Protein AF-A0A498KHC3-F1 (afdb_monomer_lite)

Foldseek 3Di:
DDPVVLVVLLVVLVVVVVVVQ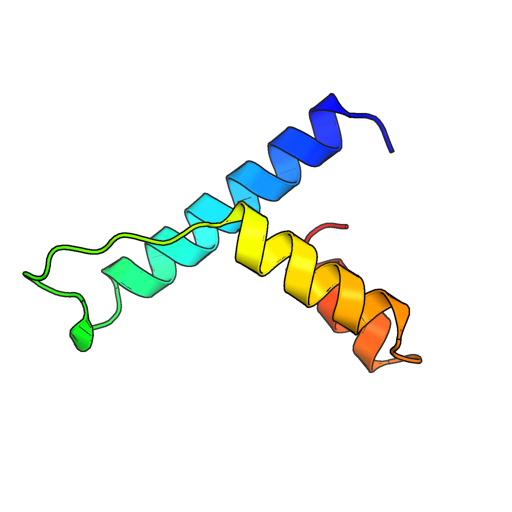CPDPVCVPHDDDDDSVVVLVVLVVVLVVDDPPVNVVSCVSSVD

pLDDT: mean 92.65, std 6.75, range [64.94, 97.81]

Radius of gyration: 13.35 Å; chains: 1; bounding box: 31×29×31 Å

Secondary structure (DSSP, 8-state):
--HHHHHHHHHHHHHHHHHHHHHSGGGTTS-----HHHHHHHHHHHHHHPPTTHHHHHHHHHT-

Sequence (64 aa):
MELKKSISNQSGFGLRMTKQLFLNQGAKERNMVYSPLSIHVMLSLIAAGTKDPAKKVLLSFLNA

InterPro domains:
  IPR023796 Serpin domain [PF00079] (9-63)
  IPR036186 Serpin superfamily [SSF56574] (7-63)
  IPR042178 Serpin superfamily, domain 1 [G3DSA:3.30.497.10] (1-64)

Organism: Malus domestica (NCBI:txid3750)

Structure (mmCIF, N/CA/C/O backbone):
data_AF-A0A498KHC3-F1
#
_entry.id   AF-A0A498KHC3-F1
#
loop_
_atom_site.group_PDB
_atom_site.id
_atom_site.type_symbol
_atom_site.label_atom_id
_atom_site.label_alt_id
_atom_site.label_comp_id
_atom_site.label_asym_id
_atom_site.label_entity_id
_atom_site.label_seq_id
_atom_site.pdbx_PDB_ins_code
_atom_site.Cartn_x
_atom_site.Cartn_y
_atom_site.Cartn_z
_atom_site.occupancy
_atom_site.B_iso_or_equiv
_atom_site.auth_seq_id
_atom_site.auth_comp_id
_atom_site.auth_asym_id
_atom_site.auth_atom_id
_atom_site.pdbx_PDB_model_num
ATOM 1 N N . MET A 1 1 ? -8.722 13.881 11.128 1.00 64.94 1 MET A N 1
ATOM 2 C CA . MET A 1 1 ? -7.319 13.635 10.725 1.00 64.94 1 MET A CA 1
ATOM 3 C C . MET A 1 1 ? -6.864 14.818 9.893 1.00 64.94 1 MET A C 1
ATOM 5 O O . MET A 1 1 ? -7.631 15.259 9.049 1.00 64.94 1 MET A O 1
ATOM 9 N N . GLU A 1 2 ? -5.669 15.353 10.125 1.00 92.06 2 GLU A N 1
ATOM 10 C CA . GLU A 1 2 ? -5.137 16.406 9.255 1.00 92.06 2 GLU A CA 1
ATOM 11 C C . GLU A 1 2 ? -4.796 15.833 7.873 1.00 92.06 2 GLU A C 1
ATOM 13 O O . GLU A 1 2 ? -4.158 14.782 7.777 1.00 92.06 2 GLU A O 1
ATOM 18 N N . LEU A 1 3 ? -5.192 16.522 6.798 1.00 93.69 3 LEU A N 1
ATOM 19 C CA . LEU A 1 3 ? -4.984 16.058 5.419 1.00 93.69 3 LEU A CA 1
ATOM 20 C C . LEU A 1 3 ? -3.505 15.759 5.123 1.00 93.69 3 LEU A C 1
ATOM 22 O O . LEU A 1 3 ? -3.187 14.722 4.548 1.00 93.69 3 LEU A O 1
ATOM 26 N N . LYS A 1 4 ? -2.592 16.620 5.592 1.00 95.88 4 LYS A N 1
ATOM 27 C CA . LYS A 1 4 ? -1.140 16.424 5.446 1.00 95.88 4 LYS A CA 1
ATOM 28 C C . LYS A 1 4 ? -0.664 15.115 6.082 1.00 95.88 4 LYS A C 1
ATOM 30 O O . LYS A 1 4 ? 0.139 14.399 5.488 1.00 95.88 4 LYS A O 1
ATOM 35 N N . LYS A 1 5 ? -1.195 14.772 7.260 1.00 94.62 5 LYS A N 1
ATOM 36 C CA . LYS A 1 5 ? -0.896 13.504 7.936 1.00 94.62 5 LYS A CA 1
ATOM 37 C C . LYS A 1 5 ? -1.428 12.313 7.136 1.00 94.62 5 LYS A C 1
ATOM 39 O O . LYS A 1 5 ? -0.724 11.321 7.006 1.00 94.62 5 LYS A O 1
ATOM 44 N N . SER A 1 6 ? -2.625 12.428 6.554 1.00 94.06 6 SER A N 1
ATOM 45 C CA . SER A 1 6 ? -3.200 11.380 5.696 1.00 94.06 6 SER A CA 1
ATOM 46 C C . SER A 1 6 ? -2.340 11.109 4.462 1.00 94.06 6 SER A C 1
ATOM 48 O O . SER A 1 6 ? -1.968 9.965 4.207 1.00 94.06 6 SER A O 1
ATOM 50 N N . ILE A 1 7 ? -1.918 12.167 3.766 1.00 95.75 7 ILE A N 1
ATOM 51 C CA . ILE A 1 7 ? -1.036 12.066 2.595 1.00 95.75 7 ILE A CA 1
ATOM 52 C C . ILE A 1 7 ? 0.305 11.421 2.977 1.00 95.75 7 ILE A C 1
ATOM 54 O O . ILE A 1 7 ? 0.790 10.536 2.269 1.00 95.75 7 ILE A O 1
ATOM 58 N N . SER A 1 8 ? 0.885 11.820 4.114 1.00 96.38 8 SER A N 1
ATOM 59 C CA . SER A 1 8 ? 2.125 11.227 4.634 1.00 96.38 8 SER A CA 1
ATOM 60 C C . SER A 1 8 ? 1.962 9.727 4.908 1.00 96.38 8 SER A C 1
ATOM 62 O O . SER A 1 8 ? 2.769 8.915 4.453 1.00 96.38 8 SER A O 1
ATOM 64 N N . ASN A 1 9 ? 0.867 9.335 5.564 1.00 95.31 9 ASN A N 1
ATOM 65 C CA . ASN A 1 9 ? 0.576 7.937 5.878 1.00 95.31 9 ASN A CA 1
ATOM 66 C C . ASN A 1 9 ? 0.362 7.090 4.611 1.00 95.31 9 ASN A C 1
ATOM 68 O O . ASN A 1 9 ? 0.928 6.001 4.508 1.00 95.31 9 ASN A O 1
ATOM 72 N N . GLN A 1 10 ? -0.382 7.599 3.626 1.00 96.62 10 GLN A N 1
ATOM 73 C CA . GLN A 1 10 ? -0.609 6.931 2.337 1.00 96.62 10 GLN A CA 1
ATOM 74 C C . GLN A 1 10 ? 0.688 6.779 1.527 1.00 96.62 10 GLN A C 1
ATOM 76 O O . GLN A 1 10 ? 0.943 5.720 0.950 1.00 96.62 10 GLN A O 1
ATOM 81 N N . SER A 1 11 ? 1.546 7.802 1.539 1.00 96.81 11 SER A N 1
ATOM 82 C CA . SER A 1 11 ? 2.865 7.760 0.893 1.00 96.81 11 SER A CA 1
ATOM 83 C C . SER A 1 11 ? 3.781 6.734 1.568 1.00 96.81 11 SER A C 1
ATOM 85 O O . SER A 1 11 ? 4.402 5.910 0.895 1.00 96.81 11 SER A O 1
ATOM 87 N N . GLY A 1 12 ? 3.811 6.716 2.905 1.00 97.19 12 GLY A N 1
ATOM 88 C CA . GLY A 1 12 ? 4.568 5.736 3.686 1.00 97.19 12 GLY A CA 1
ATOM 89 C C . GLY A 1 12 ? 4.083 4.297 3.475 1.00 97.19 12 GLY A C 1
ATOM 90 O O . GLY A 1 12 ? 4.898 3.381 3.338 1.00 97.19 12 GLY A O 1
ATOM 91 N N . PHE A 1 13 ? 2.766 4.093 3.384 1.00 96.69 13 PHE A N 1
ATOM 92 C CA . PHE A 1 13 ? 2.167 2.816 2.996 1.00 96.69 13 PHE A CA 1
ATOM 93 C C . PHE A 1 13 ? 2.649 2.368 1.608 1.00 96.69 13 PHE A C 1
ATOM 95 O O . PHE A 1 13 ? 3.110 1.235 1.462 1.00 96.69 13 PHE A O 1
ATOM 102 N N . GLY A 1 14 ? 2.623 3.263 0.616 1.00 96.50 14 GLY A N 1
ATOM 103 C CA . GLY A 1 14 ? 3.114 2.965 -0.729 1.00 96.50 14 GLY A CA 1
ATOM 104 C C . GLY A 1 14 ? 4.590 2.579 -0.753 1.00 96.50 14 GLY A C 1
ATOM 105 O O . GLY A 1 14 ? 4.944 1.554 -1.323 1.00 96.50 14 GLY A O 1
ATOM 106 N N . LEU A 1 15 ? 5.458 3.313 -0.056 1.00 96.00 15 LEU A N 1
ATOM 107 C CA . LEU A 1 15 ? 6.880 2.958 0.027 1.00 96.00 15 LEU A CA 1
ATOM 108 C C . LEU A 1 15 ? 7.108 1.589 0.692 1.00 96.00 15 LEU A C 1
ATOM 110 O O . LEU A 1 15 ? 7.939 0.809 0.218 1.00 96.00 15 LEU A O 1
ATOM 114 N N . ARG A 1 16 ? 6.350 1.254 1.748 1.00 95.81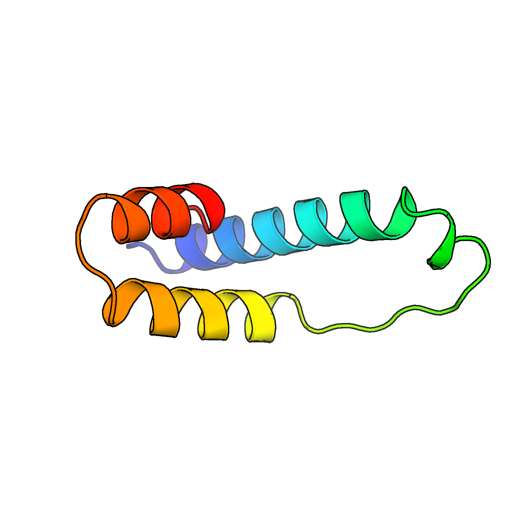 16 ARG A N 1
ATOM 115 C CA . ARG A 1 16 ? 6.396 -0.079 2.380 1.00 95.81 16 ARG A CA 1
ATOM 116 C C . ARG A 1 16 ? 5.976 -1.182 1.411 1.00 95.81 16 ARG A C 1
ATOM 118 O O . ARG A 1 16 ? 6.670 -2.194 1.336 1.00 95.81 16 ARG A O 1
ATOM 125 N N . MET A 1 17 ? 4.886 -0.985 0.670 1.00 93.62 17 MET A N 1
ATOM 126 C CA . MET A 1 17 ? 4.412 -1.944 -0.335 1.00 93.62 17 MET A CA 1
ATOM 127 C C . MET A 1 17 ? 5.438 -2.122 -1.454 1.00 93.62 17 MET A C 1
ATOM 129 O O . MET A 1 17 ? 5.821 -3.250 -1.752 1.00 93.62 17 MET A O 1
ATOM 133 N N . THR A 1 18 ? 5.963 -1.022 -1.998 1.00 92.94 18 THR A N 1
ATOM 134 C CA . THR A 1 18 ? 7.019 -1.039 -3.018 1.00 92.94 18 THR A CA 1
ATOM 135 C C . THR A 1 18 ? 8.226 -1.840 -2.537 1.00 92.94 18 THR A C 1
ATOM 137 O O . THR A 1 18 ? 8.681 -2.730 -3.246 1.00 92.94 18 THR A O 1
ATOM 140 N N . LYS A 1 19 ? 8.706 -1.612 -1.306 1.00 92.75 19 LYS A N 1
ATOM 141 C CA . LYS A 1 19 ? 9.828 -2.378 -0.740 1.00 92.75 19 LYS A CA 1
ATOM 142 C C . LYS A 1 19 ? 9.558 -3.887 -0.734 1.00 92.75 19 LYS A C 1
ATOM 144 O O . LYS A 1 19 ? 10.431 -4.652 -1.124 1.00 92.75 19 LYS A O 1
ATOM 149 N N . GLN A 1 20 ? 8.370 -4.315 -0.303 1.00 91.00 20 GLN A N 1
ATOM 150 C CA . GLN A 1 20 ? 8.010 -5.740 -0.289 1.00 91.00 20 GLN A CA 1
ATOM 151 C C . GLN A 1 20 ? 7.950 -6.330 -1.700 1.00 91.00 20 GLN A C 1
ATOM 153 O O . GLN A 1 20 ? 8.414 -7.443 -1.925 1.00 91.00 20 GLN A O 1
ATOM 158 N N . LEU A 1 21 ? 7.423 -5.564 -2.654 1.00 89.75 21 LEU A N 1
ATOM 159 C CA . LEU A 1 21 ? 7.335 -5.972 -4.049 1.00 89.75 21 LEU A CA 1
ATOM 160 C C . LEU A 1 21 ? 8.720 -6.113 -4.689 1.00 89.75 21 LEU A C 1
ATOM 162 O O . LEU A 1 21 ? 8.982 -7.139 -5.297 1.00 89.75 21 LEU A O 1
ATOM 166 N N . PHE A 1 22 ? 9.637 -5.165 -4.479 1.00 87.19 22 PHE A N 1
ATOM 167 C CA . PHE A 1 22 ? 11.011 -5.246 -4.999 1.00 87.19 22 PHE A CA 1
ATOM 168 C C . PHE A 1 22 ? 11.825 -6.408 -4.416 1.00 87.19 22 PHE A C 1
ATOM 170 O O . PHE A 1 22 ? 12.687 -6.958 -5.097 1.00 87.19 22 PHE A O 1
ATOM 177 N N . LEU A 1 23 ? 11.572 -6.779 -3.158 1.00 89.19 23 LEU A N 1
ATOM 178 C CA . LEU A 1 23 ? 12.229 -7.921 -2.516 1.00 89.19 23 LEU A CA 1
ATOM 179 C C . LEU A 1 23 ? 11.622 -9.268 -2.941 1.00 89.19 23 LEU A C 1
ATOM 181 O O . LEU A 1 23 ? 12.208 -10.317 -2.670 1.00 89.19 23 LEU A O 1
ATOM 185 N N . ASN A 1 24 ? 10.466 -9.261 -3.608 1.00 87.25 24 ASN A N 1
ATOM 186 C CA . ASN A 1 24 ? 9.844 -10.468 -4.124 1.00 87.25 24 ASN A CA 1
ATOM 187 C C . ASN A 1 24 ? 10.589 -10.948 -5.381 1.00 87.25 24 ASN A C 1
ATOM 189 O O . ASN A 1 24 ? 10.711 -10.216 -6.362 1.00 87.25 24 ASN A O 1
ATOM 193 N N . GLN A 1 25 ? 11.040 -12.208 -5.379 1.00 70.50 25 GLN A N 1
ATOM 194 C CA . GLN A 1 25 ? 11.749 -12.810 -6.517 1.00 70.50 25 GLN A CA 1
ATOM 195 C C . GLN A 1 25 ? 10.949 -12.730 -7.827 1.00 70.50 25 GLN A C 1
ATOM 197 O O . GLN A 1 25 ? 11.544 -12.577 -8.889 1.00 70.50 25 GLN A O 1
ATOM 202 N N . GLY A 1 26 ? 9.614 -12.763 -7.760 1.00 74.38 26 GLY A N 1
ATOM 203 C CA . GLY A 1 26 ? 8.737 -12.652 -8.927 1.00 74.38 26 GLY A CA 1
ATOM 204 C C . GLY A 1 26 ? 8.704 -11.264 -9.578 1.00 74.38 26 GLY A C 1
ATOM 205 O O . GLY A 1 26 ? 8.280 -11.157 -10.726 1.00 74.38 26 GLY A O 1
ATOM 206 N N . ALA A 1 27 ? 9.153 -10.218 -8.879 1.00 77.31 27 ALA A N 1
ATOM 207 C CA . ALA A 1 27 ? 9.268 -8.858 -9.411 1.00 77.31 27 ALA A CA 1
ATOM 208 C C . ALA A 1 27 ? 10.702 -8.500 -9.830 1.00 77.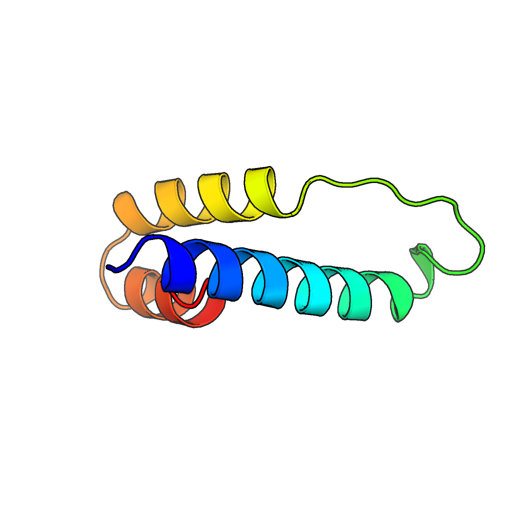31 27 ALA A C 1
ATOM 210 O O . ALA A 1 27 ? 10.924 -7.456 -10.446 1.00 77.31 27 ALA A O 1
ATOM 211 N N . LYS A 1 28 ? 11.682 -9.351 -9.505 1.00 78.00 28 LYS A N 1
ATOM 212 C CA . LYS A 1 28 ? 13.076 -9.131 -9.881 1.00 78.00 28 LYS A CA 1
ATOM 213 C C . LYS A 1 28 ? 13.177 -9.104 -11.410 1.00 78.00 28 LYS A C 1
ATOM 215 O O . LYS A 1 28 ? 12.650 -9.988 -12.078 1.00 78.00 28 LYS A O 1
ATOM 220 N N . GLU A 1 29 ? 13.813 -8.060 -11.941 1.00 82.31 29 GLU A N 1
ATOM 221 C CA . GLU A 1 29 ? 14.020 -7.847 -13.387 1.00 82.31 29 GLU A CA 1
ATOM 222 C C . GLU A 1 29 ? 12.730 -7.671 -14.209 1.00 82.31 29 GLU A C 1
ATOM 224 O O . GLU A 1 29 ? 12.736 -7.822 -15.430 1.00 82.31 29 GLU A O 1
ATOM 229 N N . ARG A 1 30 ? 11.612 -7.307 -13.566 1.00 85.75 30 ARG A N 1
ATOM 230 C CA . ARG A 1 30 ? 10.355 -6.994 -14.257 1.00 85.75 30 ARG A CA 1
ATOM 231 C C . ARG A 1 30 ? 9.961 -5.543 -14.043 1.00 85.75 30 ARG A C 1
ATOM 233 O O . ARG A 1 30 ? 10.087 -5.001 -12.948 1.00 85.75 30 ARG A O 1
ATOM 240 N N . ASN A 1 31 ? 9.410 -4.931 -15.087 1.00 89.88 31 ASN A N 1
ATOM 241 C CA . ASN A 1 31 ? 8.723 -3.655 -14.941 1.00 89.88 31 ASN A CA 1
ATOM 242 C C . ASN A 1 31 ? 7.486 -3.857 -14.063 1.00 89.88 31 ASN A C 1
ATOM 244 O O . ASN A 1 31 ? 6.707 -4.785 -14.286 1.00 89.88 31 ASN A O 1
ATOM 248 N N . MET A 1 32 ? 7.295 -2.974 -13.085 1.00 87.12 32 MET A N 1
ATOM 249 C CA . MET A 1 32 ? 6.146 -3.016 -12.192 1.00 87.12 32 MET A CA 1
ATOM 250 C C . MET A 1 32 ? 5.481 -1.646 -12.113 1.00 87.12 32 MET A C 1
ATOM 252 O O . MET A 1 32 ? 6.134 -0.636 -11.862 1.00 87.12 32 MET A O 1
ATOM 256 N N . VAL A 1 33 ? 4.161 -1.634 -12.276 1.00 91.81 33 VAL A N 1
ATOM 257 C CA . VAL A 1 33 ? 3.309 -0.471 -12.035 1.00 91.81 33 VAL A CA 1
ATOM 258 C C . VAL A 1 33 ? 2.153 -0.896 -11.144 1.00 91.81 33 VAL A C 1
ATOM 260 O O . VAL A 1 33 ? 1.564 -1.959 -11.330 1.00 91.81 33 VAL A O 1
ATOM 263 N N . TYR A 1 34 ? 1.840 -0.079 -10.146 1.00 93.12 34 TYR A N 1
ATOM 264 C CA . TYR A 1 34 ? 0.663 -0.258 -9.309 1.00 93.12 34 TYR A CA 1
ATOM 265 C C . TYR A 1 34 ? 0.251 1.091 -8.713 1.00 93.12 34 TYR A C 1
ATOM 267 O O . TYR A 1 34 ? 1.030 2.043 -8.727 1.00 93.12 34 TYR A O 1
ATOM 275 N N . SER A 1 35 ? -0.972 1.175 -8.186 1.00 96.75 35 SER A N 1
ATOM 276 C CA . SER A 1 35 ? -1.481 2.365 -7.499 1.00 96.75 35 SER A CA 1
ATOM 277 C C . SER A 1 35 ? -1.545 2.111 -5.988 1.00 96.75 35 SER A C 1
ATOM 279 O O . SER A 1 35 ? -2.477 1.441 -5.525 1.00 96.75 35 SER A O 1
ATOM 281 N N . PRO A 1 36 ? -0.591 2.638 -5.192 1.00 96.12 36 PRO A N 1
ATOM 282 C CA . PRO A 1 36 ? -0.639 2.521 -3.738 1.00 96.12 36 PRO A CA 1
ATOM 283 C C . PRO A 1 36 ? -1.932 3.076 -3.141 1.00 96.12 36 PRO A C 1
ATOM 285 O O . PRO A 1 36 ? -2.510 2.469 -2.242 1.00 96.12 36 PRO A O 1
ATOM 288 N N . LEU A 1 37 ? -2.408 4.208 -3.670 1.00 96.25 37 LEU A N 1
ATOM 289 C CA . LEU A 1 37 ? -3.612 4.872 -3.180 1.00 96.25 37 LEU A CA 1
ATOM 290 C C . LEU A 1 37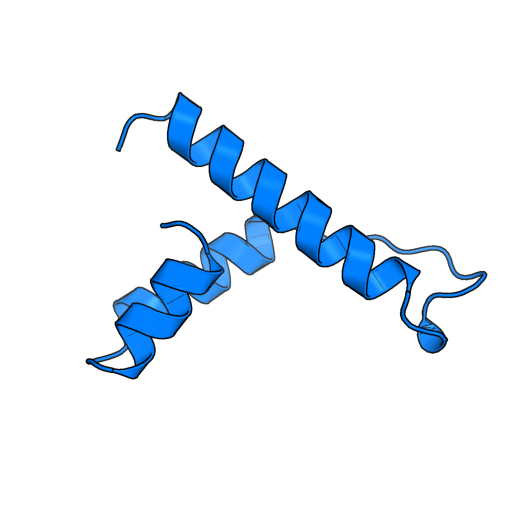 ? -4.862 4.024 -3.428 1.00 96.25 37 LEU A C 1
ATOM 292 O O . LEU A 1 37 ? -5.696 3.906 -2.536 1.00 96.25 37 LEU A O 1
ATOM 296 N N . SER A 1 38 ? -4.978 3.385 -4.596 1.00 97.81 38 SER A N 1
ATOM 297 C CA . SER A 1 38 ? -6.124 2.517 -4.897 1.00 97.81 38 SER A CA 1
ATOM 298 C C . SER A 1 38 ? -6.202 1.330 -3.931 1.00 97.81 38 SER A C 1
ATOM 300 O O . SER A 1 38 ? -7.282 1.024 -3.431 1.00 97.81 38 SER A O 1
ATOM 302 N N . ILE A 1 39 ? -5.064 0.704 -3.607 1.00 96.62 39 ILE A N 1
ATOM 303 C CA . ILE A 1 39 ? -5.004 -0.386 -2.617 1.00 96.62 39 ILE A CA 1
ATOM 304 C C . ILE A 1 39 ? -5.356 0.137 -1.218 1.00 96.62 39 ILE A C 1
ATOM 306 O O . ILE A 1 39 ? -6.137 -0.493 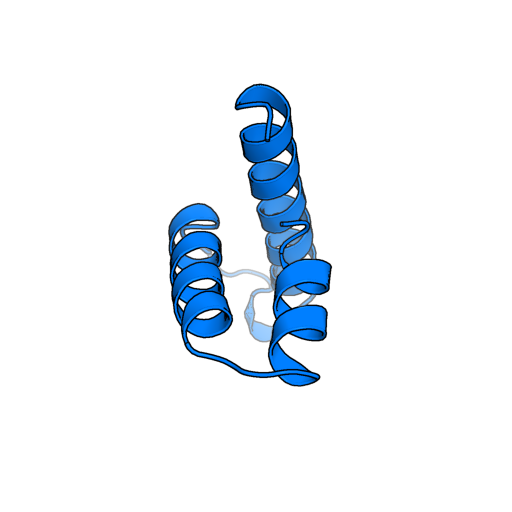-0.503 1.00 96.62 39 ILE A O 1
ATOM 310 N N . HIS A 1 40 ? -4.815 1.296 -0.831 1.00 96.69 40 HIS A N 1
ATOM 311 C CA . HIS A 1 40 ? -5.085 1.916 0.470 1.00 96.69 40 HIS A CA 1
ATOM 312 C C . HIS A 1 40 ? -6.579 2.218 0.659 1.00 96.69 40 HIS A C 1
ATOM 314 O O . HIS A 1 40 ? -7.164 1.847 1.679 1.00 96.69 40 HIS A O 1
ATOM 320 N N . VAL A 1 41 ? -7.226 2.805 -0.353 1.00 96.12 41 VAL A N 1
ATOM 321 C CA . VAL A 1 41 ? -8.667 3.102 -0.342 1.00 96.12 41 VAL A CA 1
ATOM 322 C C . VAL A 1 41 ? -9.496 1.818 -0.292 1.00 96.12 41 VAL A C 1
ATOM 324 O O . VAL A 1 41 ? -10.403 1.721 0.532 1.00 96.12 41 VAL A O 1
ATOM 327 N N . MET A 1 42 ? -9.167 0.810 -1.106 1.00 97.75 42 MET A N 1
ATOM 328 C CA . MET A 1 42 ? -9.870 -0.480 -1.100 1.00 97.75 42 MET A CA 1
ATOM 329 C C . MET A 1 42 ? -9.833 -1.139 0.287 1.00 97.75 42 MET A C 1
ATOM 331 O O . MET A 1 42 ? -10.866 -1.554 0.809 1.00 97.75 42 MET A O 1
ATOM 335 N N . LEU A 1 43 ? -8.658 -1.200 0.916 1.00 96.88 43 LEU A N 1
ATOM 336 C CA . LEU A 1 43 ? -8.503 -1.761 2.260 1.00 96.88 43 LEU A CA 1
ATOM 337 C C . LEU A 1 43 ? -9.210 -0.916 3.329 1.00 96.88 43 LEU A C 1
ATOM 339 O O . LEU A 1 43 ? -9.740 -1.475 4.286 1.00 96.88 43 LEU A O 1
ATOM 343 N N . SER A 1 44 ? -9.267 0.407 3.157 1.00 95.88 44 SER A N 1
ATOM 344 C CA . SER A 1 44 ? -10.016 1.305 4.047 1.00 95.88 44 SER A CA 1
ATOM 345 C C . SER A 1 44 ? -11.526 1.047 3.973 1.00 95.88 44 SER A C 1
ATOM 347 O O . SER A 1 44 ? -12.197 1.013 5.005 1.00 95.88 44 SER A O 1
ATOM 349 N N . LEU A 1 45 ? -12.059 0.801 2.770 1.00 97.38 45 LEU A N 1
ATOM 350 C CA . LEU A 1 45 ? -13.460 0.414 2.571 1.00 97.38 45 LEU A CA 1
ATOM 351 C C . LEU A 1 45 ? -13.764 -0.938 3.222 1.00 97.38 45 LEU A C 1
ATOM 353 O O . LEU A 1 45 ? -14.776 -1.075 3.908 1.00 97.38 45 LEU A O 1
ATOM 357 N N . ILE A 1 46 ? -12.863 -1.915 3.076 1.00 97.62 46 ILE A N 1
ATOM 358 C CA . ILE A 1 46 ? -12.983 -3.203 3.770 1.00 97.62 46 ILE A CA 1
ATOM 359 C C . ILE A 1 46 ? -12.992 -2.974 5.285 1.00 97.62 46 ILE A C 1
ATOM 361 O O . ILE A 1 46 ? -13.904 -3.442 5.963 1.00 97.62 46 ILE A O 1
ATOM 365 N N . ALA A 1 47 ? -12.044 -2.197 5.819 1.00 97.00 47 ALA A N 1
ATOM 366 C CA . ALA A 1 47 ? -11.961 -1.901 7.248 1.00 97.00 47 ALA A CA 1
ATOM 367 C C . ALA A 1 47 ? -13.255 -1.270 7.790 1.00 97.00 47 ALA A C 1
ATOM 369 O O . ALA A 1 47 ? -13.696 -1.633 8.884 1.00 97.00 47 ALA A O 1
ATOM 370 N N . ALA A 1 48 ? -13.898 -0.389 7.015 1.00 96.38 48 ALA A N 1
ATOM 371 C CA . ALA A 1 48 ? -15.177 0.225 7.368 1.00 96.38 48 ALA A CA 1
ATOM 372 C C . ALA A 1 48 ? -16.318 -0.799 7.522 1.00 96.38 48 ALA A C 1
ATOM 374 O O . ALA A 1 48 ? -17.180 -0.613 8.380 1.00 96.38 48 ALA A O 1
ATOM 375 N N . GLY A 1 49 ? -16.299 -1.887 6.745 1.00 97.19 49 GLY A N 1
ATOM 376 C CA . GLY A 1 49 ? -17.271 -2.984 6.826 1.00 97.19 49 GLY A CA 1
ATOM 377 C C . GLY A 1 49 ? -16.943 -4.077 7.853 1.00 97.19 49 GLY A C 1
ATOM 378 O O . GLY A 1 49 ? -17.759 -4.969 8.075 1.00 97.19 49 GLY A O 1
ATOM 379 N N . THR A 1 50 ? -15.767 -4.039 8.489 1.00 97.19 50 THR A N 1
ATOM 380 C CA . THR A 1 50 ? -15.339 -5.068 9.457 1.00 97.19 50 THR A CA 1
ATOM 381 C C . THR A 1 50 ? -15.619 -4.700 10.916 1.00 97.19 50 THR A C 1
ATOM 383 O O . THR A 1 50 ? -15.689 -3.529 11.291 1.00 97.19 50 THR A O 1
ATOM 386 N N . LYS A 1 51 ? -15.734 -5.728 11.768 1.00 95.94 51 LYS A N 1
ATOM 387 C CA . LYS A 1 51 ? -15.799 -5.603 13.234 1.00 95.94 51 LYS A CA 1
ATOM 388 C C . LYS A 1 51 ? -14.428 -5.858 13.869 1.00 95.94 51 LYS A C 1
ATOM 390 O O . LYS A 1 51 ? -13.499 -6.349 13.222 1.00 95.94 51 LYS A O 1
ATOM 395 N N . ASP A 1 52 ? -14.308 -5.543 15.152 1.00 92.56 52 ASP A N 1
ATOM 396 C CA . ASP A 1 52 ? -13.141 -5.930 15.943 1.00 92.56 52 ASP A CA 1
ATOM 397 C C . ASP A 1 52 ? -13.060 -7.463 16.067 1.00 92.56 52 ASP A C 1
ATOM 399 O O . ASP A 1 52 ? -14.100 -8.111 16.199 1.00 92.56 52 ASP A O 1
ATOM 403 N N . PRO A 1 53 ? -11.856 -8.066 16.015 1.00 94.12 53 PRO A N 1
ATOM 404 C CA . PRO A 1 53 ? -10.529 -7.431 16.020 1.00 94.12 53 PRO A CA 1
ATOM 405 C C . PRO A 1 53 ? -9.968 -7.071 14.630 1.00 94.12 53 PRO A C 1
ATOM 407 O O . PRO A 1 53 ? -8.976 -6.345 14.545 1.00 94.12 53 PRO A O 1
ATOM 410 N N . ALA A 1 54 ? -10.586 -7.541 13.541 1.00 95.94 54 ALA A N 1
ATOM 411 C CA . ALA A 1 54 ? -10.066 -7.389 12.177 1.00 95.94 54 ALA A CA 1
ATOM 412 C C . ALA A 1 54 ? -9.915 -5.919 11.755 1.00 95.94 54 ALA A C 1
ATOM 414 O O . ALA A 1 54 ? -8.908 -5.544 11.149 1.00 95.94 54 ALA A O 1
ATOM 415 N N . LYS A 1 55 ? -10.866 -5.067 12.157 1.00 97.12 55 LYS A N 1
ATOM 416 C CA . LYS A 1 55 ? -10.811 -3.623 11.905 1.00 97.12 55 LYS A CA 1
ATOM 417 C C . LYS A 1 55 ? -9.529 -2.983 12.445 1.00 97.12 55 LYS A C 1
ATOM 419 O O . LYS A 1 55 ? -8.880 -2.225 11.729 1.00 97.12 55 LYS A O 1
ATOM 424 N N . LYS A 1 56 ? -9.124 -3.316 13.676 1.00 96.56 56 LYS A N 1
ATOM 425 C CA . LYS A 1 56 ? -7.906 -2.768 14.306 1.00 96.56 56 LYS A CA 1
ATOM 426 C C . LYS A 1 56 ? -6.640 -3.166 13.557 1.00 96.56 56 LYS A C 1
ATOM 428 O O . LYS A 1 56 ? -5.755 -2.333 13.382 1.00 96.56 56 LYS A O 1
ATOM 433 N N . VAL A 1 57 ? -6.569 -4.410 13.084 1.00 96.38 57 VAL A N 1
ATOM 434 C CA . VAL A 1 57 ? -5.431 -4.897 12.289 1.00 96.38 57 VAL A CA 1
ATOM 435 C C . VAL A 1 57 ? -5.334 -4.137 10.966 1.00 96.38 57 VAL A C 1
ATOM 437 O O . VAL A 1 57 ? -4.255 -3.665 10.613 1.00 96.38 57 VAL A O 1
ATOM 440 N N . LEU A 1 58 ? -6.457 -3.959 10.264 1.00 96.56 58 LEU A N 1
ATOM 441 C CA . LEU A 1 58 ? -6.489 -3.227 8.995 1.00 96.56 58 LEU A CA 1
ATOM 442 C C . LEU A 1 58 ? -6.106 -1.753 9.168 1.00 96.56 58 LEU A C 1
ATOM 444 O O . LEU A 1 58 ? -5.268 -1.251 8.422 1.00 96.56 58 LEU A O 1
ATOM 448 N N . LEU A 1 59 ? -6.660 -1.074 10.175 1.00 95.56 59 LEU A N 1
ATOM 449 C CA . LEU A 1 59 ? -6.337 0.326 10.468 1.00 95.56 59 LEU A CA 1
ATOM 450 C C . LEU A 1 59 ? -4.866 0.508 10.868 1.00 95.56 59 LEU A C 1
ATOM 452 O O . LEU A 1 59 ? -4.187 1.394 10.350 1.00 95.56 59 LEU A O 1
ATOM 456 N N . SER A 1 60 ? -4.331 -0.394 11.699 1.00 95.62 60 SER A N 1
ATOM 457 C CA . SER A 1 60 ? -2.904 -0.411 12.044 1.00 95.62 60 SER A CA 1
ATOM 458 C C . SER A 1 60 ? -2.021 -0.609 10.809 1.00 95.62 60 SER A C 1
ATOM 460 O O . SER A 1 60 ? -1.031 0.102 10.633 1.00 95.62 60 SER A O 1
ATOM 462 N N . PHE A 1 61 ? -2.400 -1.523 9.913 1.00 94.81 61 PHE A N 1
ATOM 463 C CA . PHE A 1 61 ? -1.663 -1.776 8.676 1.00 94.81 61 PHE A CA 1
ATOM 464 C C . PHE A 1 61 ? -1.653 -0.561 7.732 1.00 94.81 61 PHE A C 1
ATOM 466 O O . PHE A 1 61 ? -0.605 -0.251 7.149 1.00 94.81 61 PHE A O 1
ATOM 473 N N . LEU A 1 62 ? -2.795 0.127 7.619 1.00 95.25 62 LEU A N 1
ATOM 474 C CA . LEU A 1 62 ? -3.013 1.318 6.789 1.00 95.25 62 LEU A CA 1
ATOM 475 C C . LEU A 1 62 ? -2.471 2.614 7.399 1.00 9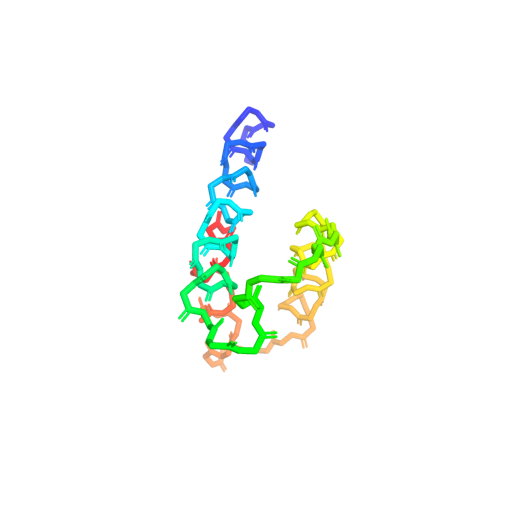5.25 62 LEU A C 1
ATOM 477 O O . LEU A 1 62 ? -2.413 3.626 6.694 1.00 95.25 62 LEU A O 1
ATOM 481 N N . ASN A 1 63 ? -2.086 2.582 8.679 1.00 94.19 63 ASN A N 1
ATOM 482 C CA . ASN A 1 63 ? -1.765 3.761 9.479 1.00 94.19 63 ASN A CA 1
ATOM 483 C C . ASN A 1 63 ? -2.906 4.802 9.420 1.00 94.19 63 ASN A C 1
ATOM 485 O O . ASN A 1 63 ? -2.669 5.980 9.132 1.00 94.19 63 ASN A O 1
ATOM 489 N N . ALA A 1 64 ? -4.146 4.336 9.607 1.00 87.06 64 ALA A N 1
ATOM 490 C CA . ALA A 1 64 ? -5.389 5.099 9.448 1.00 87.06 64 ALA A CA 1
ATOM 491 C C . ALA A 1 64 ? -6.241 5.096 10.723 1.00 87.06 64 ALA A C 1
ATOM 493 O O . ALA A 1 64 ? -6.207 4.083 11.455 1.00 87.06 64 ALA A O 1
#